Protein AF-A0A820J363-F1 (afdb_monomer_lite)

Secondary structure (DSSP, 8-state):
-HHHHHHHHHHHHHHHTT-TT---------SSSIIIIIIHHHHHHHHHHHH-

Sequence (52 aa):
GKQIIDLVLDRLRKLSDQCDGLQGFLIFHSFGGGTGSGFTSLLMERLSLEYG

pLDDT: mean 92.22, std 4.45, range [78.31, 96.94]

Foldseek 3Di:
DVVCLVVVVVVVVVVVVVDPDDPDDDDDFDCPDCCRNVVVVVNVVVCVVVPD

InterPro domains:
  IPR000217 Tubulin [PR01161] (24-42)
  IPR000217 Tubulin [PR01161] (43-52)
  IPR000217 Tubulin [PTHR11588] (1-52)
  IPR002452 Alpha tubulin [PR01162] (10-18)
  IPR002452 Alpha tubulin [PR01162] (38-50)
  IP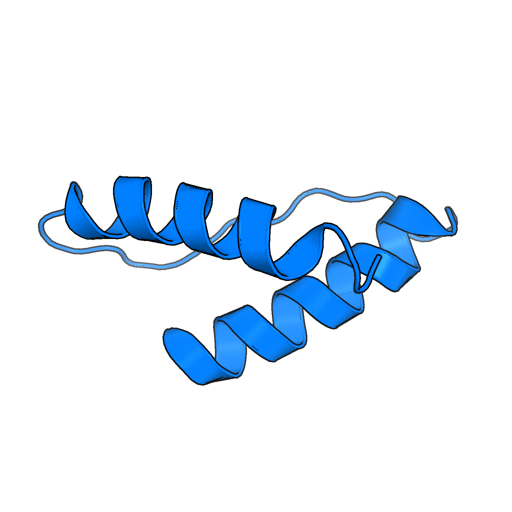R003008 Tubulin/FtsZ, GTPase domain [PF00091] (1-51)
  IPR017975 Tubulin, conserved site [PS00227] (32-38)
  IPR036525 Tubulin/FtsZ, GTPase domain superfamily [G3DSA:3.40.50.1440] (1-52)
  IPR036525 Tubulin/FtsZ, GTPase domain superfamily [SSF52490] (1-51)

Structure (mmCIF, N/CA/C/O backbone):
data_AF-A0A820J363-F1
#
_entry.id   AF-A0A820J363-F1
#
loop_
_atom_site.group_PDB
_atom_site.id
_atom_site.type_symbol
_atom_site.label_atom_id
_atom_site.label_alt_id
_atom_site.label_comp_id
_atom_site.label_asym_id
_atom_site.label_entity_id
_atom_site.label_seq_id
_atom_site.pdbx_PDB_ins_code
_atom_site.Cartn_x
_atom_site.Cartn_y
_atom_site.Cartn_z
_atom_site.occupancy
_atom_site.B_iso_or_equiv
_atom_site.auth_seq_id
_atom_site.auth_comp_id
_atom_site.auth_asym_id
_atom_site.auth_atom_id
_atom_site.pdbx_PDB_model_num
ATOM 1 N N . GLY A 1 1 ? 12.182 4.342 -2.249 1.00 78.31 1 GLY A N 1
ATOM 2 C CA . GLY A 1 1 ? 11.158 3.510 -1.587 1.00 78.31 1 GLY A CA 1
ATOM 3 C C . GLY A 1 1 ? 11.177 3.678 -0.080 1.00 78.31 1 GLY A C 1
ATOM 4 O O . GLY A 1 1 ? 10.308 4.342 0.455 1.00 78.31 1 GLY A O 1
ATOM 5 N N . LYS A 1 2 ? 12.189 3.138 0.608 1.00 83.94 2 LYS A N 1
ATOM 6 C CA . LYS A 1 2 ? 12.244 3.111 2.083 1.00 83.94 2 LYS A CA 1
ATOM 7 C C . LYS A 1 2 ? 12.172 4.474 2.789 1.00 83.94 2 LYS A C 1
ATOM 9 O O . LYS A 1 2 ? 11.716 4.526 3.910 1.00 83.94 2 LYS A O 1
ATOM 14 N N . GLN A 1 3 ? 12.579 5.569 2.149 1.00 89.38 3 GLN A N 1
ATOM 15 C CA . GLN A 1 3 ? 12.476 6.910 2.748 1.00 89.38 3 GLN A CA 1
ATOM 16 C C . GLN A 1 3 ? 11.055 7.496 2.714 1.00 89.38 3 GLN A C 1
ATOM 18 O O . GLN A 1 3 ? 10.754 8.389 3.493 1.00 89.38 3 GLN A O 1
ATOM 23 N N . ILE A 1 4 ? 10.196 7.028 1.800 1.00 92.88 4 ILE A N 1
ATOM 24 C CA . ILE A 1 4 ? 8.826 7.542 1.638 1.00 92.88 4 ILE A CA 1
ATOM 25 C C . ILE A 1 4 ? 7.771 6.566 2.174 1.00 92.88 4 ILE A C 1
ATOM 27 O O . ILE A 1 4 ? 6.604 6.928 2.275 1.00 92.88 4 ILE A O 1
ATOM 31 N N . ILE A 1 5 ? 8.161 5.336 2.530 1.00 94.38 5 ILE A N 1
ATOM 32 C CA . ILE A 1 5 ? 7.215 4.309 2.979 1.00 94.38 5 ILE A CA 1
ATOM 33 C C . ILE A 1 5 ? 6.495 4.722 4.264 1.00 94.38 5 ILE A C 1
ATOM 35 O O . ILE A 1 5 ? 5.276 4.627 4.314 1.00 94.38 5 ILE A O 1
ATOM 39 N N . ASP A 1 6 ? 7.219 5.275 5.239 1.00 94.31 6 ASP A N 1
ATOM 40 C CA . ASP A 1 6 ? 6.641 5.691 6.520 1.00 94.31 6 ASP A CA 1
ATOM 41 C C . ASP A 1 6 ? 5.631 6.830 6.331 1.00 94.31 6 ASP A C 1
ATOM 43 O O . ASP A 1 6 ? 4.561 6.831 6.933 1.00 94.31 6 ASP A O 1
ATOM 47 N N . LEU A 1 7 ? 5.925 7.763 5.415 1.00 96.38 7 LEU A N 1
ATOM 48 C CA . LEU A 1 7 ? 4.998 8.832 5.047 1.00 96.38 7 LEU A CA 1
ATOM 49 C C . LEU A 1 7 ? 3.721 8.276 4.402 1.00 96.38 7 LEU A C 1
ATOM 51 O O . LEU A 1 7 ? 2.630 8.755 4.698 1.00 96.38 7 LEU A O 1
ATOM 55 N N . VAL A 1 8 ? 3.839 7.291 3.507 1.00 95.50 8 VAL A N 1
ATOM 56 C CA . VAL A 1 8 ? 2.676 6.676 2.848 1.00 95.50 8 VAL A CA 1
ATOM 57 C C . VAL A 1 8 ? 1.835 5.882 3.850 1.00 95.50 8 VAL A C 1
ATOM 59 O O . VAL A 1 8 ? 0.612 6.008 3.834 1.00 95.50 8 VAL A O 1
ATOM 62 N N . LEU A 1 9 ? 2.468 5.126 4.751 1.00 95.50 9 LEU A N 1
ATOM 63 C CA . LEU A 1 9 ? 1.781 4.366 5.797 1.00 95.50 9 LEU A CA 1
ATOM 64 C C . LEU A 1 9 ? 1.035 5.278 6.776 1.00 95.50 9 LEU A C 1
ATOM 66 O O . LEU A 1 9 ? -0.122 5.006 7.076 1.00 95.50 9 LEU A O 1
ATOM 70 N N . ASP A 1 10 ? 1.627 6.398 7.201 1.00 96.44 10 ASP A N 1
ATOM 71 C CA . ASP A 1 10 ? 0.941 7.383 8.054 1.00 96.44 10 ASP A CA 1
ATOM 72 C C . ASP A 1 10 ? -0.328 7.942 7.384 1.00 96.44 10 ASP A C 1
ATOM 74 O O . ASP A 1 10 ? -1.362 8.131 8.027 1.00 96.44 10 ASP A O 1
ATOM 78 N N . ARG A 1 11 ? -0.286 8.170 6.066 1.00 96.62 11 ARG A N 1
ATOM 79 C CA . ARG A 1 11 ? -1.461 8.626 5.310 1.00 96.62 11 ARG A CA 1
ATOM 80 C C . ARG A 1 11 ? -2.519 7.539 5.174 1.00 96.62 11 ARG A C 1
ATOM 82 O O . ARG A 1 11 ? -3.694 7.852 5.341 1.00 96.62 11 ARG A O 1
ATOM 89 N N . LEU A 1 12 ? -2.120 6.297 4.901 1.00 95.69 12 LEU A N 1
ATOM 90 C CA . LEU A 1 12 ? -3.048 5.166 4.860 1.00 95.69 12 LEU A CA 1
ATOM 91 C C . LEU A 1 12 ? -3.704 4.954 6.223 1.00 95.69 12 LEU A C 1
ATOM 93 O O . LEU A 1 12 ? -4.922 4.852 6.278 1.00 95.69 12 LEU A O 1
ATOM 97 N N . ARG A 1 13 ? -2.935 5.006 7.315 1.00 95.94 13 ARG A N 1
ATOM 98 C CA . ARG A 1 13 ? -3.454 4.869 8.680 1.00 95.94 13 ARG A CA 1
ATOM 99 C C . ARG A 1 13 ? -4.515 5.907 9.006 1.00 95.94 13 ARG A C 1
ATOM 101 O O . ARG A 1 13 ? -5.591 5.540 9.449 1.00 95.94 13 ARG A O 1
ATOM 108 N N . LYS A 1 14 ? -4.271 7.179 8.683 1.00 96.94 14 LYS A N 1
ATOM 109 C CA . LYS A 1 14 ? -5.264 8.249 8.881 1.00 96.94 14 LYS A CA 1
ATOM 110 C C . LYS A 1 14 ? -6.583 8.003 8.147 1.00 96.94 14 LYS A C 1
ATOM 112 O O . LYS A 1 14 ? -7.620 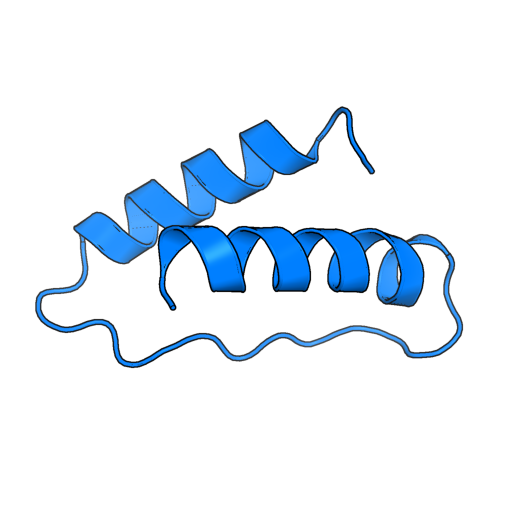8.419 8.646 1.00 96.94 14 LYS A O 1
ATOM 117 N N . LEU A 1 15 ? -6.547 7.374 6.972 1.00 95.81 15 LEU A N 1
ATOM 118 C CA . LEU A 1 15 ? -7.758 7.004 6.231 1.00 95.81 15 LEU A CA 1
ATOM 119 C C . LEU A 1 15 ? -8.418 5.755 6.828 1.00 95.81 15 LEU A C 1
ATOM 121 O O . LEU A 1 15 ? -9.637 5.710 6.958 1.00 95.81 15 LEU A O 1
ATOM 125 N N . SER A 1 16 ? -7.620 4.766 7.229 1.00 95.19 16 SER A N 1
ATOM 126 C CA . SER A 1 16 ? -8.096 3.557 7.903 1.00 95.19 16 SER A CA 1
ATOM 127 C C . SER A 1 16 ? -8.798 3.875 9.226 1.00 95.19 16 SER A C 1
ATOM 129 O O . SER A 1 16 ? -9.867 3.333 9.475 1.00 95.19 16 SER A O 1
ATOM 131 N N . ASP A 1 17 ? -8.256 4.796 10.028 1.00 95.00 17 ASP A N 1
ATOM 132 C CA . ASP A 1 17 ? -8.825 5.225 11.318 1.00 95.00 17 ASP A CA 1
ATOM 133 C C . ASP A 1 17 ? -10.178 5.944 11.162 1.00 95.00 17 ASP A C 1
ATOM 135 O O . ASP A 1 17 ? -10.948 6.046 12.113 1.00 95.00 17 ASP A O 1
ATOM 139 N N . GLN A 1 18 ? -10.475 6.458 9.963 1.00 95.94 18 GLN A N 1
ATOM 140 C CA . GLN A 1 18 ? -11.764 7.072 9.623 1.00 95.94 18 GLN A CA 1
ATOM 141 C C . GLN A 1 18 ? -12.810 6.051 9.151 1.00 95.94 18 GLN A C 1
ATOM 143 O O . GLN A 1 18 ? -13.950 6.430 8.889 1.00 95.94 18 GLN A O 1
ATOM 148 N N . CYS A 1 19 ? -12.438 4.778 9.004 1.00 95.25 19 CYS A N 1
ATOM 149 C CA . CYS A 1 19 ? -13.345 3.715 8.596 1.00 95.25 19 CYS A CA 1
ATOM 150 C C . CYS A 1 19 ? -13.849 2.952 9.829 1.00 95.25 19 CYS A C 1
ATOM 152 O O . CYS A 1 19 ? -13.052 2.384 10.568 1.00 95.25 19 CYS A O 1
ATOM 154 N N . ASP A 1 20 ? -15.167 2.824 9.991 1.00 93.31 20 ASP A N 1
ATOM 155 C CA . ASP A 1 20 ? -15.757 2.037 11.091 1.00 93.31 20 ASP A CA 1
ATOM 156 C C . ASP A 1 20 ? -15.545 0.513 10.939 1.00 93.31 20 ASP A C 1
ATOM 158 O O . ASP A 1 20 ? -15.747 -0.254 11.878 1.00 93.31 20 ASP A O 1
ATOM 162 N N . GLY A 1 21 ? -15.144 0.052 9.748 1.00 92.44 21 GLY A N 1
ATOM 163 C CA . GLY A 1 21 ? -14.956 -1.366 9.437 1.00 92.44 21 GLY A CA 1
ATOM 164 C C . GLY A 1 21 ? -14.187 -1.585 8.138 1.00 92.44 21 GLY A C 1
ATOM 165 O O . GLY A 1 21 ? -14.751 -2.048 7.146 1.00 92.44 21 GLY A O 1
ATOM 166 N N . LEU A 1 22 ? -12.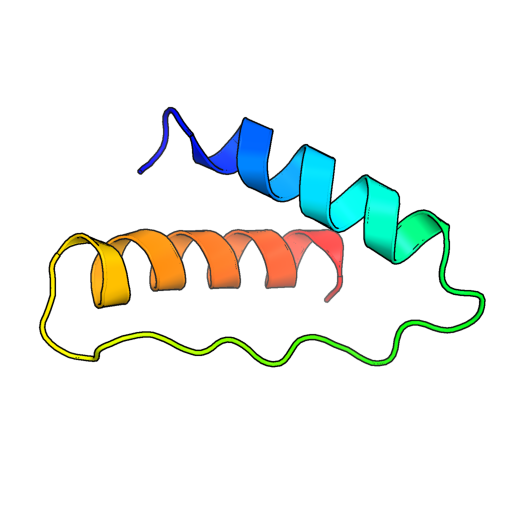902 -1.220 8.125 1.00 94.25 22 LEU A N 1
ATOM 167 C CA . LEU A 1 22 ? -12.035 -1.417 6.963 1.00 94.25 22 LEU A CA 1
ATOM 168 C C . LEU A 1 22 ? -11.912 -2.911 6.612 1.00 94.25 22 LEU A C 1
ATOM 170 O O . LEU A 1 22 ? -11.448 -3.708 7.420 1.00 94.25 22 LEU A O 1
ATOM 174 N N . GLN A 1 23 ? -12.296 -3.280 5.387 1.00 94.31 23 GLN A N 1
ATOM 175 C CA . GLN A 1 23 ? -12.250 -4.672 4.915 1.00 94.31 23 GLN A CA 1
ATOM 176 C C . GLN A 1 23 ? -10.926 -5.051 4.243 1.00 94.31 23 GLN A C 1
ATOM 178 O O . GLN A 1 23 ? -10.589 -6.229 4.167 1.00 94.31 23 GLN A O 1
ATOM 183 N N . GLY A 1 24 ? -10.192 -4.071 3.714 1.00 93.69 24 GLY A N 1
ATOM 184 C CA . GLY A 1 24 ? -8.928 -4.307 3.027 1.00 93.69 24 GLY A CA 1
ATOM 185 C C . GLY A 1 24 ? -8.571 -3.203 2.040 1.00 93.69 24 GLY A C 1
ATOM 186 O O . GLY A 1 24 ? -9.180 -2.133 2.021 1.00 93.69 24 GLY A O 1
ATOM 187 N N . PHE A 1 25 ? -7.576 -3.487 1.201 1.00 94.44 25 PHE A N 1
ATOM 188 C CA . PHE A 1 25 ? -6.993 -2.531 0.264 1.00 94.44 25 PHE A CA 1
ATOM 189 C C . PHE A 1 25 ? -6.994 -3.089 -1.161 1.00 94.44 25 PHE A C 1
ATOM 191 O O . PHE A 1 25 ? -6.660 -4.251 -1.385 1.00 94.44 25 PHE A O 1
ATOM 198 N N . LEU A 1 26 ? -7.306 -2.235 -2.137 1.00 95.12 26 LEU A N 1
ATOM 199 C CA . LEU A 1 26 ? -7.094 -2.514 -3.558 1.00 95.12 26 LEU A CA 1
ATOM 200 C C . LEU A 1 26 ? -5.871 -1.728 -4.028 1.00 95.12 26 LEU A C 1
ATOM 202 O O . LEU A 1 26 ? -5.889 -0.498 -4.048 1.00 95.12 26 LEU A O 1
ATOM 206 N N . ILE A 1 27 ? -4.801 -2.435 -4.390 1.00 93.31 27 ILE A N 1
ATOM 207 C CA . ILE A 1 27 ? -3.528 -1.820 -4.769 1.00 93.31 27 ILE A CA 1
ATOM 208 C C . ILE A 1 27 ? -3.326 -1.956 -6.277 1.00 93.31 27 ILE A C 1
ATOM 210 O O . ILE A 1 27 ? -3.183 -3.058 -6.801 1.00 93.31 27 ILE A O 1
ATOM 214 N N . PHE A 1 28 ? -3.274 -0.821 -6.972 1.00 93.19 28 PHE A N 1
ATOM 215 C CA . PHE A 1 28 ? -3.033 -0.758 -8.411 1.00 93.19 28 PHE A CA 1
ATOM 216 C C . PHE A 1 28 ? -1.600 -0.308 -8.680 1.00 93.19 28 PHE A C 1
ATOM 218 O O . PHE A 1 28 ? -1.184 0.767 -8.249 1.00 93.19 28 PHE A O 1
ATOM 225 N N . HIS A 1 29 ? -0.839 -1.116 -9.413 1.00 92.50 29 HIS A N 1
ATOM 226 C CA . HIS A 1 29 ? 0.533 -0.794 -9.789 1.00 92.50 29 HIS A CA 1
ATOM 227 C C . HIS A 1 29 ? 0.909 -1.433 -11.130 1.00 92.50 29 HIS A C 1
ATOM 229 O O . HIS A 1 29 ? 0.240 -2.342 -11.617 1.00 92.50 29 HIS A O 1
ATOM 235 N N . SER A 1 30 ? 1.999 -0.962 -11.739 1.00 91.44 30 SER A N 1
ATOM 236 C CA . SER A 1 30 ? 2.585 -1.616 -12.910 1.00 91.44 30 SER A CA 1
ATOM 237 C C . SER A 1 30 ? 3.474 -2.793 -12.496 1.00 91.44 30 SER A C 1
ATOM 239 O O . SER A 1 30 ? 4.160 -2.737 -11.473 1.00 91.44 30 SER A O 1
ATOM 241 N N . PHE A 1 31 ? 3.494 -3.854 -13.307 1.00 83.94 31 PHE A N 1
ATOM 242 C CA . PHE A 1 31 ? 4.299 -5.053 -13.035 1.00 83.94 31 PHE A CA 1
ATOM 243 C C . PHE A 1 31 ? 5.803 -4.860 -13.305 1.00 83.94 31 PHE A C 1
ATOM 245 O O . PHE A 1 31 ? 6.626 -5.438 -12.606 1.00 83.94 31 PHE A O 1
ATOM 252 N N . GLY A 1 32 ? 6.178 -4.050 -14.303 1.00 87.12 32 GLY A N 1
ATOM 253 C CA . GLY A 1 32 ? 7.566 -3.946 -14.788 1.00 87.12 32 GLY A CA 1
ATOM 254 C C . GLY A 1 32 ? 8.333 -2.672 -14.407 1.00 87.12 32 GLY A C 1
ATOM 255 O O . GLY A 1 32 ? 9.475 -2.514 -14.823 1.00 87.12 32 GLY A O 1
ATOM 256 N N . GLY A 1 33 ? 7.732 -1.734 -13.667 1.00 87.81 33 GLY A N 1
ATOM 257 C CA . GLY A 1 33 ? 8.379 -0.462 -13.312 1.00 87.81 33 GLY A CA 1
ATOM 258 C C . GLY A 1 33 ? 9.045 -0.505 -11.936 1.00 87.81 33 GLY A C 1
ATOM 259 O O . GLY A 1 33 ? 8.425 -0.971 -10.991 1.00 87.81 33 GLY A O 1
ATOM 260 N N . GLY A 1 34 ? 10.255 0.047 -11.773 1.00 82.31 34 GLY A N 1
ATOM 261 C CA . GLY A 1 34 ? 11.015 -0.025 -10.508 1.00 82.31 34 GLY A CA 1
ATOM 262 C C . GLY A 1 34 ? 10.282 0.510 -9.264 1.00 82.31 34 GLY A C 1
ATOM 263 O O . GLY A 1 34 ? 10.442 -0.028 -8.170 1.00 82.31 34 GLY A O 1
ATOM 264 N N . THR A 1 35 ? 9.421 1.520 -9.422 1.00 86.75 35 THR A N 1
ATOM 265 C CA . THR A 1 35 ? 8.521 1.979 -8.350 1.00 86.75 35 THR A CA 1
ATOM 266 C C . THR A 1 35 ? 7.291 1.079 -8.245 1.00 86.75 35 THR A C 1
ATOM 268 O O . THR A 1 35 ? 6.984 0.597 -7.162 1.00 86.75 35 THR A O 1
ATOM 271 N N . GLY A 1 36 ? 6.618 0.799 -9.365 1.00 84.25 36 GLY A N 1
ATOM 272 C CA . GLY A 1 36 ? 5.400 -0.013 -9.399 1.00 84.25 36 GLY A CA 1
ATOM 273 C C . GLY A 1 36 ? 5.578 -1.413 -8.815 1.00 84.25 36 GLY A C 1
ATOM 274 O O . GLY A 1 36 ? 4.738 -1.841 -8.042 1.00 84.25 36 GLY A O 1
ATOM 275 N N . SER A 1 37 ? 6.674 -2.108 -9.104 1.00 88.00 37 SER A N 1
ATOM 276 C CA . SER A 1 37 ? 6.939 -3.446 -8.572 1.00 88.00 37 SER A CA 1
ATOM 277 C C . SER A 1 37 ? 7.695 -3.399 -7.245 1.00 88.00 37 SER A C 1
ATOM 279 O O . SER A 1 37 ? 7.285 -4.035 -6.274 1.00 88.00 37 SER A O 1
ATOM 281 N N . GLY A 1 38 ? 8.763 -2.602 -7.160 1.00 92.25 38 GLY A N 1
ATOM 282 C CA . GLY A 1 38 ? 9.651 -2.576 -5.997 1.00 92.25 38 GLY A CA 1
ATOM 283 C C . GLY A 1 38 ? 9.039 -1.888 -4.779 1.00 92.25 38 GLY A C 1
ATOM 284 O O . GLY A 1 38 ? 9.084 -2.423 -3.672 1.00 92.25 38 GLY A O 1
ATOM 285 N N . PHE A 1 39 ? 8.449 -0.704 -4.965 1.00 94.19 39 PHE A N 1
ATOM 286 C CA . PHE A 1 39 ? 7.815 0.011 -3.857 1.00 94.19 39 PHE A CA 1
ATOM 287 C C . PHE A 1 39 ? 6.526 -0.676 -3.415 1.00 94.19 39 PHE A C 1
ATOM 289 O O . PHE A 1 39 ? 6.299 -0.798 -2.216 1.00 94.19 39 PHE A O 1
ATOM 296 N N . THR A 1 40 ? 5.722 -1.173 -4.356 1.00 94.12 40 THR A N 1
ATOM 297 C CA . THR A 1 40 ? 4.467 -1.845 -4.006 1.00 94.12 40 THR A CA 1
ATOM 298 C C . THR A 1 40 ? 4.694 -3.157 -3.265 1.00 94.12 40 THR A C 1
ATOM 300 O O . THR A 1 40 ? 3.976 -3.427 -2.311 1.00 94.12 40 THR A O 1
ATOM 303 N N . SER A 1 41 ? 5.728 -3.931 -3.615 1.00 93.38 41 SER A N 1
ATOM 304 C CA . SER A 1 41 ? 6.097 -5.130 -2.843 1.00 93.38 41 SER A CA 1
ATOM 305 C 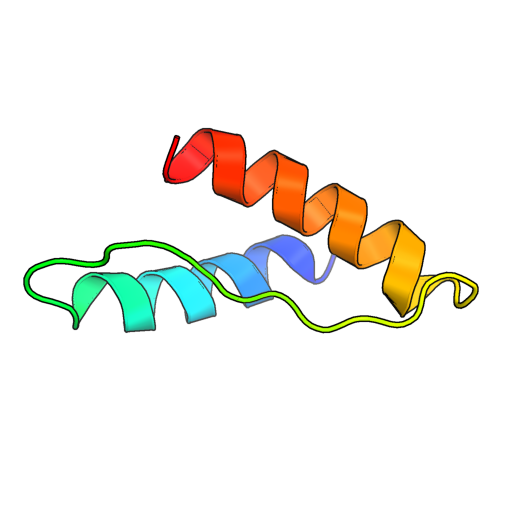C . SER A 1 41 ? 6.442 -4.781 -1.391 1.00 93.38 41 SER A C 1
ATOM 307 O O . SER A 1 41 ? 5.935 -5.411 -0.467 1.00 93.38 41 SER A O 1
ATOM 309 N N . LEU A 1 42 ? 7.236 -3.721 -1.184 1.00 94.25 42 LEU A N 1
ATOM 310 C CA . LEU A 1 42 ? 7.565 -3.221 0.155 1.00 94.25 42 LEU A CA 1
ATOM 311 C C . LEU A 1 42 ? 6.318 -2.724 0.906 1.00 94.25 42 LEU A C 1
ATOM 313 O O . LEU A 1 42 ? 6.190 -2.949 2.105 1.00 94.25 42 LEU A O 1
ATOM 317 N N . LEU A 1 43 ? 5.405 -2.037 0.216 1.00 94.81 43 LEU A N 1
ATOM 318 C CA . LEU A 1 43 ? 4.153 -1.564 0.803 1.00 94.81 43 LEU A CA 1
ATOM 319 C C . LEU A 1 43 ? 3.253 -2.729 1.224 1.00 94.81 43 LEU A C 1
ATOM 321 O O . LEU A 1 43 ? 2.716 -2.699 2.326 1.00 94.81 43 LEU A O 1
ATOM 325 N N . MET A 1 44 ? 3.124 -3.761 0.388 1.00 94.56 44 MET A N 1
ATOM 326 C CA . MET A 1 44 ? 2.336 -4.954 0.704 1.00 94.56 44 MET A CA 1
ATOM 327 C C . MET A 1 44 ? 2.888 -5.708 1.917 1.00 94.56 44 MET A C 1
ATOM 329 O O . MET A 1 44 ? 2.108 -6.111 2.776 1.00 94.56 44 MET A O 1
ATOM 333 N N . GLU A 1 45 ? 4.213 -5.842 2.036 1.00 94.75 45 GLU A N 1
ATOM 334 C CA . GLU A 1 45 ? 4.854 -6.435 3.219 1.00 94.75 45 GLU A CA 1
ATOM 335 C C . GLU A 1 45 ? 4.478 -5.669 4.498 1.00 94.75 45 GLU A C 1
ATOM 337 O O . GLU A 1 45 ? 4.092 -6.271 5.495 1.00 94.75 45 GLU A O 1
ATOM 342 N N . ARG A 1 46 ? 4.518 -4.331 4.462 1.00 95.06 46 ARG A N 1
ATOM 343 C CA . ARG A 1 46 ? 4.172 -3.493 5.622 1.00 95.06 46 ARG A CA 1
ATOM 344 C C . ARG A 1 46 ? 2.688 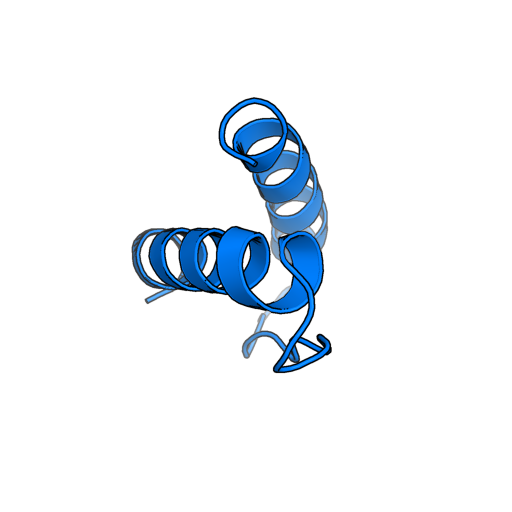-3.511 5.958 1.00 95.06 46 ARG A C 1
ATOM 346 O O . ARG A 1 46 ? 2.350 -3.627 7.129 1.00 95.06 46 ARG A O 1
ATOM 353 N N . LEU A 1 47 ? 1.814 -3.445 4.956 1.00 94.81 47 LEU A N 1
ATOM 354 C CA . LEU A 1 47 ? 0.370 -3.542 5.174 1.00 94.81 47 LEU A CA 1
ATOM 355 C C . LEU A 1 47 ? -0.021 -4.902 5.754 1.00 94.81 47 LEU A C 1
ATOM 357 O O . LEU A 1 47 ? -0.860 -4.947 6.643 1.00 94.81 47 LEU A O 1
ATOM 361 N N . SER A 1 48 ? 0.628 -5.983 5.319 1.00 93.50 48 SER A N 1
ATOM 362 C CA . SER A 1 48 ? 0.392 -7.322 5.875 1.00 93.50 48 SER A CA 1
ATOM 363 C C . SER A 1 48 ? 0.846 -7.445 7.334 1.00 93.50 48 SER A C 1
ATOM 365 O O . SER A 1 48 ? 0.308 -8.262 8.064 1.00 93.50 48 SER A O 1
ATOM 367 N N . LEU A 1 49 ? 1.828 -6.648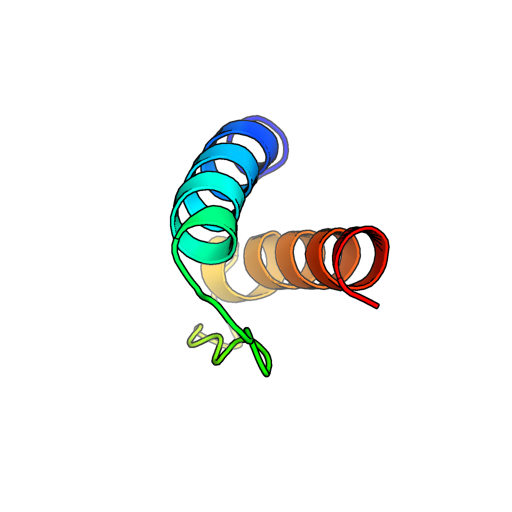 7.771 1.00 93.38 49 LEU A N 1
ATOM 368 C CA . LEU A 1 49 ? 2.267 -6.614 9.171 1.00 93.38 49 LEU A CA 1
ATOM 369 C C . LEU A 1 49 ? 1.359 -5.753 10.062 1.00 93.38 49 LEU A C 1
ATOM 371 O O . LEU A 1 49 ? 1.231 -6.050 11.244 1.00 93.38 49 LEU A O 1
ATOM 375 N N . GLU A 1 50 ? 0.781 -4.671 9.531 1.00 90.44 50 GLU A N 1
ATOM 376 C CA . GLU A 1 50 ? -0.050 -3.737 10.311 1.00 90.44 50 GLU A CA 1
ATOM 377 C C . GLU A 1 50 ? -1.547 -4.084 10.308 1.00 90.44 50 GLU A C 1
ATOM 379 O O . GLU A 1 50 ? -2.242 -3.756 11.267 1.00 90.44 50 GLU A O 1
ATOM 384 N N . TYR A 1 51 ? -2.039 -4.720 9.242 1.00 88.62 51 TYR A N 1
ATOM 385 C CA . TYR A 1 51 ? -3.463 -5.000 9.010 1.00 88.62 51 TYR A CA 1
ATOM 386 C C . TYR A 1 51 ? -3.765 -6.487 8.746 1.00 88.62 51 TYR A C 1
ATOM 388 O O . TYR A 1 51 ? -4.884 -6.809 8.345 1.00 88.62 51 TYR A O 1
ATOM 396 N N . GLY A 1 52 ? -2.771 -7.368 8.903 1.00 79.75 52 GLY A N 1
ATOM 397 C CA . GLY A 1 52 ? -2.900 -8.824 8.755 1.00 79.75 52 GLY A CA 1
ATOM 398 C C . GLY A 1 52 ? -3.146 -9.556 10.066 1.00 79.75 52 GLY A C 1
ATOM 399 O O . GLY A 1 52 ? -2.805 -9.004 11.136 1.00 79.75 52 GLY A O 1
#

Radius of gyration: 11.56 Å; chains: 1; bounding box: 28×18×26 Å

Organism: NCBI:txid433720